Protein AF-A0A6L3XW08-F1 (afdb_monomer_lite)

Radius of gyration: 17.83 Å; chains: 1; bounding box: 46×23×45 Å

Sequence (70 aa):
MTVNKPMTGEQLDELMTIAVNMQRDSEKVSDRPAAMFAYAVQVAVLELRNLRTNVAAQVADTTSLKHAQA

Structure (mmCIF, N/CA/C/O backbone):
data_AF-A0A6L3XW08-F1
#
_entry.id   AF-A0A6L3XW08-F1
#
loop_
_atom_site.group_PDB
_atom_site.id
_atom_site.type_symbol
_atom_site.label_atom_id
_atom_site.label_alt_id
_atom_site.label_comp_id
_atom_site.label_asym_id
_atom_site.label_entity_id
_atom_site.label_seq_id
_atom_site.pdbx_PDB_ins_code
_atom_site.Cartn_x
_atom_site.Cartn_y
_atom_site.Cartn_z
_atom_site.occupancy
_atom_site.B_iso_or_equiv
_atom_site.auth_seq_id
_atom_site.auth_comp_id
_atom_site.auth_asym_id
_atom_site.auth_atom_id
_atom_site.pdbx_PDB_model_num
ATOM 1 N N . MET A 1 1 ? 0.999 -17.265 20.850 1.00 58.03 1 MET A N 1
ATOM 2 C CA . MET A 1 1 ? 0.581 -16.443 19.695 1.00 58.03 1 MET A CA 1
ATOM 3 C C . MET A 1 1 ? 1.201 -15.073 19.858 1.00 58.03 1 MET A C 1
ATOM 5 O O . MET A 1 1 ? 0.895 -14.401 20.833 1.00 58.03 1 MET A O 1
ATOM 9 N N . THR A 1 2 ? 2.108 -14.679 18.971 1.00 58.09 2 THR A N 1
ATOM 10 C CA . THR A 1 2 ? 2.515 -13.276 18.876 1.00 58.09 2 THR A CA 1
ATOM 11 C C . THR A 1 2 ? 1.309 -12.483 18.393 1.00 58.09 2 THR A C 1
ATOM 13 O O . THR A 1 2 ? 0.780 -12.737 17.313 1.00 58.09 2 THR A O 1
ATOM 16 N N . VAL A 1 3 ? 0.817 -11.564 19.219 1.00 62.41 3 VAL A N 1
ATOM 17 C CA . VAL A 1 3 ? -0.206 -10.613 18.785 1.00 62.41 3 VAL A CA 1
ATOM 18 C C . VAL A 1 3 ? 0.505 -9.619 17.878 1.00 62.41 3 VAL A C 1
ATOM 20 O O . VAL A 1 3 ? 1.263 -8.774 18.349 1.00 62.41 3 VAL A O 1
ATOM 23 N N . ASN A 1 4 ? 0.325 -9.765 16.566 1.00 76.88 4 ASN A N 1
ATOM 24 C CA . ASN A 1 4 ? 0.888 -8.825 15.607 1.00 76.88 4 ASN A CA 1
ATOM 25 C C . ASN A 1 4 ? 0.216 -7.467 15.820 1.00 76.88 4 ASN A C 1
ATOM 27 O O . ASN A 1 4 ? -0.999 -7.332 15.663 1.00 76.88 4 ASN A O 1
ATOM 31 N N . LYS A 1 5 ? 1.009 -6.468 16.215 1.00 83.38 5 LYS A N 1
ATOM 32 C CA . LYS A 1 5 ? 0.527 -5.098 16.388 1.00 83.38 5 LYS A CA 1
ATOM 33 C C . LYS A 1 5 ? -0.020 -4.593 15.042 1.00 83.38 5 LYS A C 1
ATOM 35 O O . LYS A 1 5 ? 0.711 -4.652 14.052 1.00 83.38 5 LYS A O 1
ATOM 40 N N . PRO A 1 6 ? -1.266 -4.091 14.978 1.00 85.75 6 PRO A N 1
ATOM 41 C CA . PRO A 1 6 ? -1.801 -3.533 13.743 1.00 85.75 6 PRO A CA 1
ATOM 42 C C . PRO A 1 6 ? -1.014 -2.279 13.345 1.00 85.75 6 PRO A C 1
ATOM 44 O O . PRO A 1 6 ? -0.681 -1.454 14.197 1.00 85.75 6 PRO A O 1
ATOM 47 N N . MET A 1 7 ? -0.742 -2.125 12.046 1.00 89.62 7 MET A N 1
ATOM 48 C CA . MET A 1 7 ? -0.080 -0.929 11.509 1.00 89.62 7 MET A CA 1
ATOM 49 C C . MET A 1 7 ? -0.914 0.327 11.789 1.00 89.62 7 MET A C 1
ATOM 51 O O . MET A 1 7 ? -2.141 0.286 11.652 1.00 89.62 7 MET A O 1
ATOM 55 N N . THR A 1 8 ? -0.276 1.440 12.148 1.00 92.06 8 THR A N 1
ATOM 56 C CA . THR A 1 8 ? -0.942 2.744 12.317 1.00 92.06 8 THR A CA 1
ATOM 57 C C . THR A 1 8 ? -1.389 3.327 10.969 1.00 92.06 8 THR A C 1
ATOM 59 O O . THR A 1 8 ? -1.060 2.789 9.913 1.00 92.06 8 THR A O 1
ATOM 62 N N . GLY A 1 9 ? -2.178 4.409 10.990 1.00 91.94 9 GLY A N 1
ATOM 63 C CA . GLY A 1 9 ? -2.563 5.128 9.767 1.00 91.94 9 GLY A CA 1
ATOM 64 C C . GLY A 1 9 ? -1.345 5.654 9.004 1.00 91.94 9 GLY A C 1
ATOM 65 O O . GLY A 1 9 ? -1.184 5.339 7.833 1.00 91.94 9 GLY A O 1
ATOM 66 N N . GLU A 1 10 ? -0.432 6.319 9.713 1.00 95.06 10 GLU A N 1
ATOM 67 C CA . GLU A 1 10 ? 0.824 6.844 9.157 1.00 95.06 10 GLU A CA 1
ATOM 68 C C . GLU A 1 10 ? 1.688 5.740 8.533 1.00 95.06 10 GLU A C 1
ATOM 70 O O . GLU A 1 10 ? 2.204 5.901 7.432 1.00 95.06 10 GLU A O 1
ATOM 75 N N . GLN A 1 11 ? 1.779 4.572 9.179 1.00 95.50 11 GLN A N 1
ATOM 76 C CA . GLN A 1 11 ? 2.501 3.424 8.619 1.00 95.50 11 GLN A CA 1
ATOM 77 C C . GLN A 1 11 ? 1.849 2.897 7.332 1.00 95.50 11 GLN A C 1
ATOM 79 O O . GLN A 1 11 ? 2.541 2.403 6.444 1.00 95.50 11 GLN A O 1
ATOM 84 N N . LEU A 1 12 ? 0.521 2.992 7.207 1.00 95.56 12 LEU A N 1
ATOM 85 C CA . LEU A 1 12 ? -0.177 2.670 5.961 1.00 95.56 12 LEU A CA 1
ATOM 86 C C . LEU A 1 12 ? 0.006 3.762 4.891 1.00 95.56 12 LEU A C 1
ATOM 88 O O . LEU A 1 12 ? -0.061 3.443 3.705 1.00 95.56 12 LEU A O 1
ATOM 92 N N . ASP A 1 13 ? 0.195 5.032 5.260 1.00 96.00 13 ASP A N 1
ATOM 93 C CA . ASP A 1 13 ? 0.527 6.130 4.328 1.00 96.00 13 ASP A CA 1
ATOM 94 C C . ASP A 1 13 ? 1.941 5.980 3.768 1.00 96.00 13 ASP A C 1
ATOM 96 O O . ASP A 1 13 ? 2.159 6.085 2.556 1.00 96.00 13 ASP A O 1
ATOM 100 N N . GLU A 1 14 ? 2.889 5.652 4.638 1.00 97.75 14 GLU A N 1
ATOM 101 C CA . GLU A 1 14 ? 4.260 5.354 4.247 1.00 97.75 14 GLU A CA 1
ATOM 102 C C . GLU A 1 14 ? 4.313 4.127 3.327 1.00 97.75 14 GLU A C 1
ATOM 104 O O . GLU A 1 14 ? 4.893 4.196 2.242 1.00 97.75 14 GLU A O 1
ATOM 109 N N . LEU A 1 15 ? 3.626 3.036 3.691 1.00 97.50 15 LEU A N 1
ATOM 110 C CA . LEU A 1 15 ? 3.574 1.830 2.861 1.00 97.50 15 LEU A CA 1
ATOM 111 C C . LEU A 1 15 ? 2.958 2.098 1.479 1.00 97.50 15 LEU A C 1
ATOM 113 O O . LEU A 1 15 ? 3.480 1.608 0.479 1.00 97.50 15 LEU A O 1
ATOM 117 N N . MET A 1 16 ? 1.886 2.896 1.406 1.00 98.06 16 MET A N 1
ATOM 118 C CA . MET A 1 16 ? 1.298 3.322 0.129 1.00 98.06 16 MET A CA 1
ATOM 119 C C . ME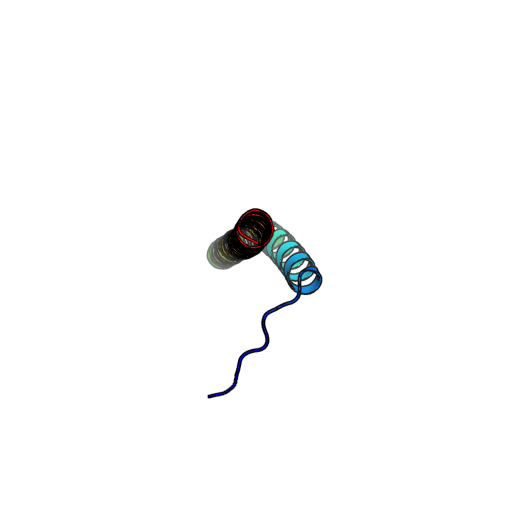T A 1 16 ? 2.321 4.082 -0.722 1.00 98.06 16 MET A C 1
ATOM 121 O O . MET A 1 16 ? 2.505 3.777 -1.899 1.00 98.06 16 MET A O 1
ATOM 125 N N . THR A 1 17 ? 3.023 5.040 -0.117 1.00 98.38 17 THR A N 1
ATOM 126 C CA . THR A 1 17 ? 4.032 5.857 -0.803 1.00 98.38 17 THR A CA 1
ATOM 127 C C . THR A 1 17 ? 5.167 4.995 -1.357 1.00 98.38 17 THR A C 1
ATOM 129 O O . THR A 1 17 ? 5.562 5.151 -2.516 1.00 98.38 17 THR A O 1
ATOM 132 N N . ILE A 1 18 ? 5.666 4.048 -0.558 1.00 98.31 18 ILE A N 1
ATOM 133 C CA . ILE A 1 18 ? 6.701 3.096 -0.977 1.00 98.31 18 ILE A CA 1
ATOM 134 C C . ILE A 1 18 ? 6.195 2.235 -2.136 1.00 98.31 18 ILE A C 1
ATOM 136 O O . ILE A 1 18 ? 6.895 2.098 -3.137 1.00 98.31 18 ILE A O 1
ATOM 140 N N . ALA A 1 19 ? 4.979 1.696 -2.039 1.00 98.31 19 ALA A N 1
ATOM 141 C CA . ALA A 1 19 ? 4.418 0.817 -3.059 1.00 98.31 19 ALA A CA 1
ATOM 142 C C . ALA A 1 19 ? 4.194 1.537 -4.403 1.00 98.31 19 ALA A C 1
ATOM 144 O O . ALA A 1 19 ? 4.504 0.977 -5.452 1.00 98.31 19 ALA A O 1
ATOM 145 N N . VAL A 1 20 ? 3.731 2.790 -4.394 1.00 98.44 20 VAL A N 1
ATOM 146 C CA . VAL A 1 20 ? 3.582 3.597 -5.621 1.00 98.44 20 VAL A CA 1
ATOM 147 C C . VAL A 1 20 ? 4.935 3.858 -6.281 1.00 98.44 20 VAL A C 1
ATOM 149 O O . VAL A 1 20 ? 5.086 3.687 -7.494 1.00 98.44 20 VAL A O 1
ATOM 152 N N . ASN A 1 21 ? 5.938 4.249 -5.491 1.00 98.38 21 ASN A N 1
ATOM 153 C CA . ASN A 1 21 ? 7.281 4.494 -6.014 1.00 98.38 21 ASN A CA 1
ATOM 154 C C . ASN A 1 21 ? 7.908 3.209 -6.566 1.00 98.38 21 ASN A C 1
ATOM 156 O O . ASN A 1 21 ? 8.431 3.224 -7.679 1.00 98.38 21 ASN A O 1
ATOM 160 N N . MET A 1 22 ? 7.781 2.099 -5.835 1.00 98.31 22 MET A N 1
ATOM 161 C CA . MET A 1 22 ? 8.267 0.788 -6.257 1.00 98.31 22 MET A CA 1
ATOM 162 C C . MET A 1 22 ? 7.615 0.351 -7.568 1.00 98.31 22 MET A C 1
ATOM 164 O O . MET A 1 22 ? 8.334 -0.035 -8.481 1.00 98.31 22 MET A O 1
ATOM 168 N N . GLN A 1 23 ? 6.290 0.472 -7.708 1.00 98.44 23 GLN A N 1
ATOM 169 C CA . GLN A 1 23 ? 5.615 0.131 -8.962 1.00 98.44 23 GLN A CA 1
ATOM 170 C C . GLN A 1 23 ? 6.178 0.948 -10.129 1.00 98.44 23 GLN A C 1
ATOM 172 O O . GLN A 1 23 ? 6.598 0.375 -11.133 1.00 98.44 23 GLN A O 1
ATOM 177 N N . ARG A 1 24 ? 6.231 2.277 -9.981 1.00 98.25 24 ARG A N 1
ATOM 178 C CA . ARG A 1 24 ? 6.711 3.180 -11.034 1.00 98.25 24 ARG A CA 1
ATOM 179 C C . ARG A 1 24 ? 8.154 2.878 -11.434 1.00 98.25 24 ARG A C 1
ATOM 181 O O . ARG A 1 24 ? 8.492 2.928 -12.615 1.00 98.25 24 ARG A O 1
ATOM 188 N N . ASP A 1 25 ? 9.022 2.616 -10.463 1.00 98.38 25 ASP A N 1
ATOM 189 C CA . ASP A 1 25 ? 10.436 2.365 -10.732 1.00 98.38 25 ASP A CA 1
ATOM 190 C C . ASP A 1 25 ? 10.659 0.967 -11.327 1.00 98.38 25 ASP A C 1
ATOM 192 O O . ASP A 1 25 ? 11.452 0.832 -12.259 1.00 98.38 25 ASP A O 1
ATOM 196 N N . SER A 1 26 ? 9.885 -0.036 -10.902 1.00 97.81 26 SER A N 1
ATOM 197 C CA . SER A 1 26 ? 9.854 -1.365 -11.524 1.00 97.81 26 SER A CA 1
ATOM 198 C C . SER A 1 26 ? 9.342 -1.326 -12.968 1.00 97.81 26 SER A C 1
ATOM 200 O O . SER A 1 26 ? 9.910 -1.986 -13.837 1.00 97.81 26 SER A O 1
ATOM 202 N N . GLU A 1 27 ? 8.327 -0.514 -13.269 1.00 97.25 27 GLU A N 1
ATOM 203 C CA . GLU A 1 27 ? 7.821 -0.331 -14.637 1.00 97.25 27 GLU A CA 1
ATOM 204 C C . GLU A 1 27 ? 8.878 0.279 -15.571 1.00 97.25 27 GLU A C 1
ATOM 206 O O . GLU A 1 27 ? 9.035 -0.190 -16.699 1.00 97.25 27 GLU A O 1
ATOM 211 N N . LYS A 1 28 ? 9.666 1.261 -15.103 1.00 97.12 28 LYS A N 1
ATOM 212 C CA . LYS A 1 28 ? 10.760 1.865 -15.896 1.00 97.12 28 LYS A CA 1
ATOM 213 C C 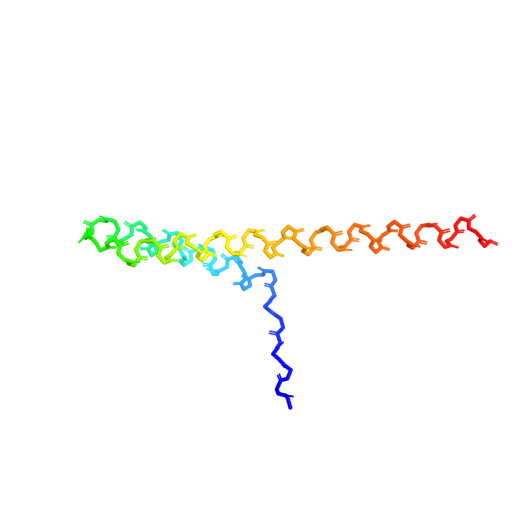. LYS A 1 28 ? 11.815 0.848 -16.322 1.00 97.12 28 LYS A C 1
ATOM 215 O O . LYS A 1 28 ? 12.367 0.969 -17.413 1.00 97.12 28 LYS A O 1
ATOM 220 N N . VAL A 1 29 ? 12.105 -0.134 -15.469 1.00 97.56 29 VAL A N 1
ATOM 221 C CA . VAL A 1 29 ? 13.084 -1.199 -15.751 1.00 97.56 29 VAL A CA 1
ATOM 222 C C . VAL A 1 29 ? 12.437 -2.466 -16.320 1.00 97.56 29 VAL A C 1
ATOM 224 O O . VAL A 1 29 ? 13.115 -3.474 -16.493 1.00 97.56 29 VAL A O 1
ATOM 227 N N . SER A 1 30 ? 11.138 -2.420 -16.647 1.00 96.25 30 SER A N 1
ATOM 228 C CA . SER A 1 30 ? 10.354 -3.561 -17.145 1.00 96.25 30 SER A CA 1
ATOM 229 C C . SER A 1 30 ? 10.329 -4.785 -16.208 1.00 96.25 30 SER A C 1
ATOM 231 O O . SER A 1 30 ? 10.069 -5.905 -16.655 1.00 96.25 30 SER A O 1
ATOM 233 N N . ASP A 1 31 ? 10.532 -4.588 -14.900 1.00 97.62 31 ASP A N 1
ATOM 234 C CA . ASP A 1 31 ? 10.379 -5.626 -13.871 1.00 97.62 31 ASP A CA 1
ATOM 235 C C . ASP A 1 31 ? 8.896 -5.800 -13.518 1.00 97.62 31 ASP A C 1
ATOM 237 O O . ASP A 1 31 ? 8.354 -5.262 -12.546 1.00 97.62 31 ASP A O 1
ATOM 241 N N . ARG A 1 32 ? 8.205 -6.545 -14.381 1.00 96.06 32 ARG A N 1
ATOM 242 C CA . ARG A 1 32 ? 6.760 -6.754 -14.282 1.00 96.06 32 ARG A CA 1
ATOM 243 C C . ARG A 1 32 ? 6.328 -7.466 -12.988 1.00 96.06 32 ARG A C 1
ATOM 245 O O . ARG A 1 32 ? 5.319 -7.038 -12.425 1.00 96.06 32 ARG A O 1
ATOM 252 N N . PRO A 1 33 ? 7.014 -8.517 -12.491 1.00 98.25 33 PRO A N 1
ATOM 253 C CA . PRO A 1 33 ? 6.671 -9.130 -11.207 1.00 98.25 33 PRO A CA 1
ATOM 254 C C . PRO A 1 33 ? 6.687 -8.139 -10.039 1.00 98.25 33 PRO A C 1
ATOM 256 O O . PRO A 1 33 ? 5.717 -8.093 -9.278 1.00 98.25 33 PRO A O 1
ATOM 259 N N . ALA A 1 34 ? 7.733 -7.316 -9.922 1.00 97.81 34 ALA A N 1
ATOM 260 C CA . ALA A 1 34 ? 7.830 -6.334 -8.845 1.00 97.81 34 ALA A CA 1
ATOM 261 C C . ALA A 1 34 ? 6.756 -5.241 -8.961 1.00 97.81 34 ALA A C 1
ATOM 263 O O . ALA A 1 34 ? 6.129 -4.893 -7.959 1.00 97.81 34 ALA A O 1
ATOM 264 N N . ALA A 1 35 ? 6.468 -4.772 -10.180 1.00 98.19 35 ALA A N 1
ATOM 265 C CA . ALA A 1 35 ? 5.398 -3.805 -10.422 1.00 98.19 35 ALA A CA 1
ATOM 266 C C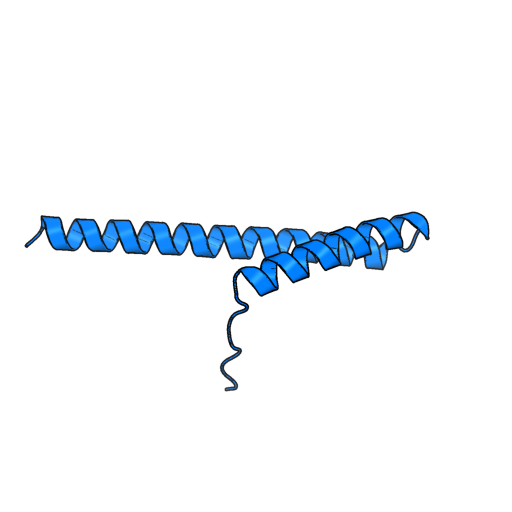 . ALA A 1 35 ? 4.015 -4.344 -10.009 1.00 98.19 35 ALA A C 1
ATOM 268 O O . ALA A 1 35 ? 3.252 -3.654 -9.333 1.00 98.19 35 ALA A O 1
ATOM 269 N N . MET A 1 36 ? 3.703 -5.600 -10.352 1.00 98.25 36 MET A N 1
ATOM 270 C CA . MET A 1 36 ? 2.435 -6.236 -9.969 1.00 98.25 36 MET A CA 1
ATOM 271 C C . MET A 1 36 ? 2.330 -6.469 -8.461 1.00 98.25 36 MET A C 1
ATOM 273 O O . MET A 1 36 ? 1.263 -6.263 -7.883 1.00 98.25 36 MET A O 1
ATOM 277 N N . PHE A 1 37 ? 3.424 -6.875 -7.812 1.00 98.44 37 PHE A N 1
ATOM 278 C CA . PHE A 1 37 ? 3.455 -7.011 -6.358 1.00 98.44 37 PHE A CA 1
ATOM 279 C C . PHE A 1 37 ? 3.196 -5.664 -5.674 1.00 98.44 37 PHE A C 1
ATOM 281 O O . PHE A 1 37 ? 2.332 -5.568 -4.804 1.00 98.44 37 PHE A O 1
ATOM 288 N N . ALA A 1 38 ? 3.889 -4.612 -6.109 1.00 98.44 38 ALA A N 1
ATOM 289 C CA . ALA A 1 38 ? 3.718 -3.270 -5.575 1.00 98.44 38 ALA A CA 1
ATOM 290 C C . ALA A 1 38 ? 2.280 -2.754 -5.766 1.00 98.44 38 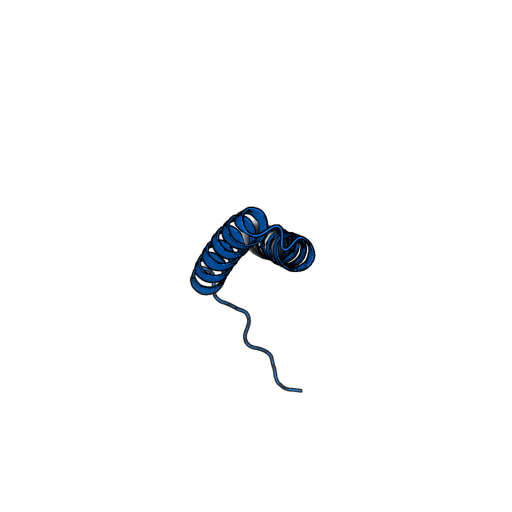ALA A C 1
ATOM 292 O O . ALA A 1 38 ? 1.709 -2.167 -4.847 1.00 98.44 38 ALA A O 1
ATOM 293 N N . TYR A 1 39 ? 1.653 -3.048 -6.906 1.00 98.31 39 TYR A N 1
ATOM 294 C CA . TYR A 1 39 ? 0.238 -2.754 -7.126 1.00 98.31 39 TYR A CA 1
ATOM 295 C C . TYR A 1 39 ? -0.685 -3.511 -6.153 1.00 98.31 39 TYR A C 1
ATOM 297 O O . TYR A 1 39 ? -1.566 -2.909 -5.539 1.00 98.31 39 TYR A O 1
ATOM 305 N N . ALA A 1 40 ? -0.465 -4.813 -5.941 1.00 98.50 40 ALA A N 1
ATOM 306 C CA . ALA A 1 40 ? -1.254 -5.598 -4.987 1.00 98.50 40 ALA A CA 1
ATOM 307 C C . ALA A 1 40 ? -1.147 -5.050 -3.551 1.00 98.50 40 ALA A C 1
ATOM 309 O O . ALA A 1 40 ? -2.141 -5.013 -2.824 1.00 98.50 40 ALA A O 1
ATOM 310 N N . VAL A 1 41 ? 0.035 -4.562 -3.157 1.00 98.19 41 VAL A N 1
ATOM 311 C CA . VAL A 1 41 ? 0.235 -3.888 -1.865 1.00 98.19 41 VAL A CA 1
ATOM 312 C C . VAL A 1 41 ? -0.602 -2.610 -1.770 1.00 98.19 41 VAL A C 1
ATOM 314 O O . VAL A 1 41 ? -1.242 -2.388 -0.743 1.00 98.19 41 VAL A O 1
ATOM 317 N N . GLN A 1 42 ? -0.660 -1.795 -2.828 1.00 98.31 42 GLN A N 1
ATOM 318 C CA . GLN A 1 42 ? -1.503 -0.591 -2.843 1.00 98.31 42 GLN A CA 1
ATOM 319 C C . GLN A 1 42 ? -2.983 -0.942 -2.640 1.00 98.31 42 GLN A C 1
ATOM 321 O O 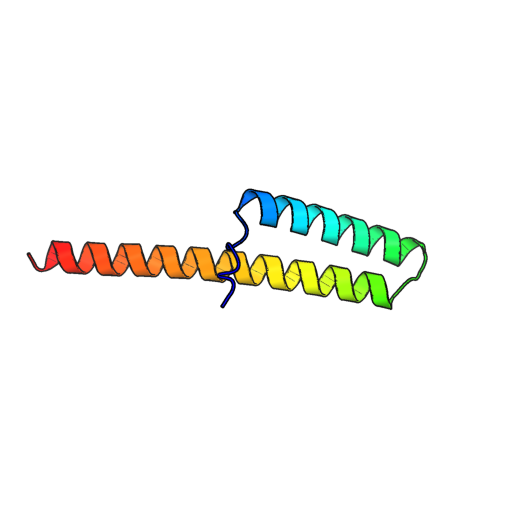. GLN A 1 42 ? -3.648 -0.329 -1.803 1.00 98.31 42 GLN A O 1
ATOM 326 N N . VAL A 1 43 ? -3.485 -1.961 -3.347 1.00 98.25 43 VAL A N 1
ATOM 327 C CA . VAL A 1 43 ? -4.871 -2.438 -3.197 1.00 98.25 43 VAL A CA 1
ATOM 328 C C . VAL A 1 43 ? -5.138 -2.889 -1.758 1.00 98.25 43 VAL A C 1
ATOM 330 O O . VAL A 1 43 ? -6.090 -2.414 -1.139 1.00 98.25 43 VAL A O 1
ATOM 333 N N . ALA A 1 44 ? -4.254 -3.705 -1.178 1.00 96.94 44 ALA A N 1
ATOM 334 C CA . ALA A 1 44 ? -4.395 -4.173 0.200 1.00 96.94 44 ALA A CA 1
ATOM 335 C C . ALA A 1 44 ? -4.416 -3.017 1.219 1.00 96.94 44 ALA A C 1
ATOM 337 O O . ALA A 1 44 ? -5.191 -3.035 2.178 1.00 96.94 44 ALA A O 1
ATOM 338 N N . VAL A 1 45 ? -3.601 -1.975 1.017 1.00 96.44 45 VAL A N 1
ATOM 339 C CA . VAL A 1 45 ? -3.607 -0.787 1.884 1.00 96.44 45 VAL A CA 1
ATOM 340 C C . VAL A 1 45 ? -4.934 -0.028 1.786 1.00 96.44 45 VAL A C 1
ATOM 342 O O . VAL A 1 45 ? -5.465 0.393 2.819 1.00 96.44 45 VAL A O 1
ATOM 345 N N . LEU A 1 46 ? -5.487 0.143 0.581 1.00 96.31 46 LEU A N 1
ATOM 346 C CA . LEU A 1 46 ? -6.789 0.795 0.390 1.00 96.31 46 LEU A CA 1
ATOM 347 C C . LEU A 1 46 ? -7.914 0.005 1.063 1.00 96.31 46 LEU A C 1
ATOM 349 O O . LEU A 1 46 ? -8.733 0.583 1.780 1.00 96.31 46 LEU A O 1
ATOM 353 N N . GLU A 1 47 ? -7.923 -1.314 0.894 1.00 95.25 47 GLU A N 1
ATOM 354 C CA . GLU A 1 47 ? -8.902 -2.194 1.532 1.00 95.25 47 GLU A CA 1
ATOM 355 C C . GLU A 1 47 ? -8.821 -2.114 3.059 1.00 95.25 47 GLU A C 1
ATOM 357 O O . GLU A 1 47 ? -9.843 -1.927 3.720 1.00 95.25 47 GLU A O 1
ATOM 362 N N . LEU A 1 48 ? -7.615 -2.153 3.636 1.00 93.94 48 LEU A N 1
ATOM 363 C CA . LEU A 1 48 ? -7.425 -2.015 5.083 1.00 93.94 48 LEU A CA 1
ATOM 364 C C . LEU A 1 48 ? -7.943 -0.677 5.623 1.00 93.94 48 LEU A C 1
ATOM 366 O O . LEU A 1 48 ? -8.528 -0.642 6.709 1.00 93.94 48 LEU A O 1
ATOM 370 N N . ARG A 1 49 ? -7.754 0.424 4.887 1.00 92.50 49 ARG A N 1
ATOM 371 C CA . ARG A 1 49 ? -8.301 1.736 5.272 1.00 92.50 49 ARG A CA 1
ATOM 372 C C . ARG A 1 49 ? -9.820 1.738 5.234 1.00 92.50 49 ARG A C 1
ATOM 374 O O . ARG A 1 49 ? -10.441 2.135 6.216 1.00 92.50 49 ARG A O 1
ATOM 381 N N . ASN A 1 50 ? -10.403 1.247 4.144 1.00 90.31 50 ASN A N 1
ATOM 382 C CA . ASN A 1 50 ? -11.853 1.181 3.984 1.00 90.31 50 ASN A CA 1
ATOM 383 C C . ASN A 1 50 ? -12.493 0.323 5.080 1.00 90.31 50 ASN A C 1
ATOM 385 O O . ASN A 1 50 ? -13.471 0.742 5.695 1.00 90.31 50 ASN A O 1
ATOM 389 N N . LEU A 1 51 ? -11.900 -0.831 5.394 1.00 90.19 51 LEU A N 1
ATOM 390 C CA . LEU A 1 51 ? -12.349 -1.688 6.491 1.00 90.19 51 LEU A CA 1
ATOM 391 C C . LEU A 1 51 ? -12.329 -0.950 7.835 1.00 90.19 51 LEU A C 1
ATOM 393 O O . LEU A 1 51 ? -13.309 -1.009 8.572 1.00 90.19 51 LEU A O 1
ATOM 397 N N . ARG A 1 52 ? -11.256 -0.213 8.150 1.00 89.56 52 ARG A N 1
ATOM 398 C CA . ARG A 1 52 ? -11.162 0.558 9.404 1.00 89.56 52 ARG A CA 1
ATOM 399 C C . ARG A 1 52 ? -12.193 1.681 9.477 1.00 89.56 52 ARG A C 1
ATOM 401 O O . ARG A 1 52 ? -12.826 1.832 10.519 1.00 89.56 52 ARG A O 1
ATOM 408 N N . THR A 1 53 ? -12.398 2.422 8.390 1.00 86.62 53 THR A N 1
ATOM 409 C CA . THR A 1 53 ? -13.423 3.476 8.318 1.00 86.62 53 THR A CA 1
ATOM 410 C C . THR A 1 53 ? -14.824 2.896 8.502 1.00 86.62 53 THR A C 1
ATOM 412 O O . THR A 1 53 ? -15.599 3.401 9.311 1.00 86.62 53 THR A O 1
ATOM 415 N N . ASN A 1 54 ? -15.131 1.786 7.827 1.00 86.81 54 ASN A N 1
ATOM 416 C CA . ASN A 1 54 ? -16.427 1.116 7.937 1.00 86.81 54 ASN A CA 1
ATOM 417 C C . ASN A 1 54 ? -16.670 0.542 9.340 1.00 86.81 54 ASN A C 1
ATOM 419 O O . ASN A 1 54 ? -17.795 0.568 9.836 1.00 86.81 54 ASN A O 1
ATOM 423 N N . VAL A 1 55 ? -15.634 0.017 10.001 1.00 84.00 55 VAL A N 1
ATOM 424 C CA . VAL A 1 55 ? -15.734 -0.440 11.396 1.00 84.00 55 VAL A CA 1
ATOM 425 C C . VAL A 1 55 ? -15.968 0.742 12.336 1.00 84.00 55 VAL A C 1
ATOM 427 O O . VAL A 1 55 ? -16.838 0.660 13.199 1.00 84.00 55 VAL A O 1
ATOM 430 N N . ALA A 1 56 ? -15.255 1.856 12.156 1.00 80.69 56 ALA A N 1
ATOM 431 C CA . ALA A 1 56 ? -15.454 3.055 12.969 1.00 80.69 56 ALA A CA 1
ATOM 432 C C . ALA A 1 56 ? -16.881 3.617 12.832 1.00 80.69 56 ALA A C 1
ATOM 434 O O . ALA A 1 56 ? -17.499 3.952 13.841 1.00 80.69 56 ALA A O 1
ATOM 435 N N . ALA A 1 57 ? -17.427 3.648 11.611 1.00 83.19 57 ALA A N 1
ATOM 436 C CA . ALA A 1 57 ? -18.808 4.057 11.358 1.00 83.19 57 ALA A CA 1
ATOM 437 C C . ALA A 1 57 ? -19.822 3.148 12.077 1.00 83.19 57 ALA A C 1
ATOM 439 O O . ALA A 1 57 ? -20.684 3.637 12.802 1.00 83.19 57 ALA A O 1
ATOM 440 N N . GLN A 1 58 ? -19.658 1.823 11.986 1.00 81.75 58 GLN A N 1
ATOM 441 C CA . GLN A 1 58 ? -20.525 0.867 12.692 1.00 81.75 58 GLN A CA 1
ATOM 442 C C . GLN A 1 58 ? -20.466 1.021 14.222 1.00 81.75 58 GLN A C 1
ATOM 444 O O . GLN A 1 58 ? -21.480 0.896 14.915 1.00 81.75 58 GLN A O 1
ATOM 449 N N . VAL A 1 59 ? -19.285 1.303 14.781 1.00 84.25 59 VAL A N 1
ATOM 450 C CA . VAL A 1 59 ? -19.136 1.564 16.223 1.00 84.25 59 VAL A CA 1
ATOM 451 C C . VAL A 1 59 ? -19.855 2.855 16.627 1.00 84.25 59 VAL A C 1
ATOM 453 O O . VAL A 1 59 ? -20.510 2.888 17.672 1.00 84.25 59 VAL A O 1
ATOM 456 N N . ALA A 1 60 ? -19.789 3.902 15.803 1.00 82.06 60 ALA A N 1
ATOM 457 C CA . ALA A 1 60 ? -20.516 5.144 16.052 1.00 82.06 60 ALA A CA 1
ATOM 458 C C . ALA A 1 60 ? -22.040 4.925 16.024 1.00 82.06 60 ALA A C 1
ATOM 460 O O . ALA A 1 60 ? -22.730 5.322 16.965 1.00 82.06 60 ALA A O 1
ATOM 461 N N . ASP A 1 61 ? -22.552 4.208 15.022 1.00 77.81 61 ASP A N 1
ATOM 462 C CA . ASP A 1 61 ? -23.986 3.920 14.883 1.00 77.81 61 ASP A CA 1
ATOM 463 C C . ASP A 1 61 ? -24.526 3.099 16.060 1.00 77.81 61 ASP A C 1
ATOM 465 O O . ASP A 1 61 ? -25.545 3.442 16.665 1.00 77.81 61 ASP A O 1
ATOM 469 N N . THR A 1 62 ? -23.813 2.040 16.453 1.00 80.12 62 THR A N 1
ATOM 470 C CA . THR A 1 62 ? -24.202 1.218 17.611 1.00 80.12 62 THR A CA 1
ATOM 471 C C . THR A 1 62 ? -24.146 1.989 18.930 1.00 80.12 62 THR A C 1
ATOM 473 O O . THR A 1 62 ? -24.946 1.722 19.830 1.00 80.12 62 THR A O 1
ATOM 476 N N . THR A 1 63 ? -23.244 2.964 19.060 1.00 82.38 63 THR A N 1
ATOM 477 C CA . THR A 1 63 ? -23.169 3.829 20.246 1.00 82.38 63 THR A CA 1
ATOM 478 C C . THR A 1 63 ? -24.362 4.781 20.313 1.00 82.38 63 THR A C 1
ATOM 480 O O . THR A 1 63 ? -24.988 4.886 21.370 1.00 82.38 63 THR A O 1
ATOM 483 N N . SER A 1 64 ? -24.728 5.414 19.198 1.00 78.12 64 SER A N 1
ATOM 484 C CA . SER A 1 64 ? -25.908 6.283 19.094 1.00 78.12 64 SER A CA 1
ATOM 485 C C . SER A 1 64 ? -27.209 5.532 19.387 1.00 78.12 64 SER A C 1
ATOM 487 O O . SER A 1 64 ? -28.045 6.023 20.143 1.00 78.12 64 SER A O 1
ATOM 489 N N . LEU A 1 65 ? -27.357 4.306 18.869 1.00 78.75 65 LEU A N 1
ATOM 490 C CA . LEU A 1 65 ? -28.523 3.457 19.140 1.00 78.75 65 LEU A CA 1
ATOM 491 C C . LEU A 1 65 ? -28.675 3.132 20.632 1.00 78.75 65 LEU A C 1
ATOM 493 O O . LEU A 1 65 ? -29.781 3.201 21.158 1.00 78.75 65 LEU A O 1
ATOM 497 N N . LYS A 1 66 ? -27.573 2.828 21.331 1.00 80.44 66 LYS A N 1
ATOM 498 C CA . LYS A 1 66 ? -27.602 2.570 22.780 1.00 80.44 66 LYS A CA 1
ATOM 499 C C . LYS A 1 66 ? -28.005 3.802 23.592 1.00 80.44 66 LYS A C 1
ATOM 501 O O . LYS A 1 66 ? -28.716 3.6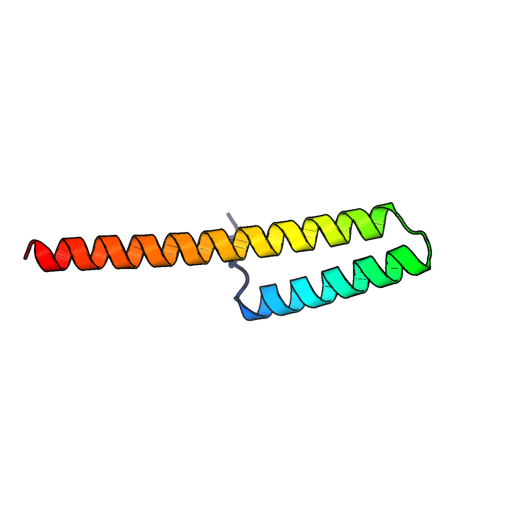53 24.576 1.00 80.44 66 LYS A O 1
ATOM 506 N N . HIS A 1 67 ? -27.576 4.997 23.183 1.00 67.81 67 HIS A N 1
ATOM 507 C CA . HIS A 1 67 ? -27.955 6.244 23.857 1.00 67.81 67 HIS A CA 1
ATOM 508 C C . HIS A 1 67 ? -29.409 6.645 23.586 1.00 67.81 67 HIS A C 1
ATOM 510 O O . HIS A 1 67 ? -30.034 7.240 24.449 1.00 67.81 67 HIS A O 1
ATOM 516 N N . ALA A 1 68 ? -29.962 6.306 22.418 1.00 67.19 68 ALA A N 1
ATOM 517 C CA . ALA A 1 68 ? -31.368 6.562 22.096 1.00 67.19 68 ALA A CA 1
ATOM 518 C C . ALA A 1 68 ? -32.351 5.602 22.799 1.00 67.19 68 ALA A C 1
ATOM 520 O O . ALA A 1 68 ? -33.556 5.840 22.779 1.00 67.19 68 ALA A O 1
ATOM 521 N N . GLN A 1 69 ? -31.852 4.503 23.375 1.00 66.12 69 GLN A N 1
ATOM 522 C CA . GLN A 1 69 ? -32.640 3.492 24.091 1.00 66.12 69 GLN A CA 1
ATOM 523 C C . GLN A 1 69 ? -32.544 3.603 25.626 1.00 66.12 69 GLN A C 1
ATOM 525 O O . GLN A 1 69 ? -33.152 2.785 26.317 1.00 66.12 69 GLN A O 1
ATOM 530 N N . ALA A 1 70 ? -31.784 4.573 26.146 1.00 54.16 70 ALA A N 1
ATOM 531 C CA . ALA A 1 70 ? -31.631 4.875 27.573 1.00 54.16 70 ALA A CA 1
ATOM 532 C C . ALA A 1 70 ? -32.461 6.106 27.962 1.00 54.16 70 ALA A C 1
ATOM 534 O O . ALA A 1 70 ? -32.969 6.117 29.105 1.00 54.16 70 ALA A O 1
#

Foldseek 3Di:
DPPPDDDDPVSLVVLLVVLVVQLVVCVVVVVVVSNVVSVVSNVVSVVVVVVVVVVVVVVVVVVVVVVVVD

pLDDT: mean 89.47, std 11.42, range [54.16, 98.5]

Secondary structure (DSSP, 8-state):
---PPPPPHHHHHHHHHHHHHHHHHHHHTT-HHHHHHHHHHHHHHHHHHHHHHHHHHHHHHHHHHHHHT-

Organism: NCBI:txid158836